Protein AF-A0A1V2Q0C1-F1 (afdb_monomer)

Secondary structure (DSSP, 8-state):
-PPEEEEETTEEEEEETTEEEEEESSP-SS-SEEEEGGGEEEEEEEE-SSS-EEEEEEEE-SSTTS-SEESSGGG---EEEE----EE-GGGHHHHHHHHHHHHHHTT--B-

Radius of gyration: 13.17 Å; Cα contacts (8 Å, |Δi|>4): 226; chains: 1; bounding box: 39×30×29 Å

Structure (mmCIF, N/CA/C/O backbone):
data_AF-A0A1V2Q0C1-F1
#
_entry.id   AF-A0A1V2Q0C1-F1
#
loop_
_atom_site.group_PDB
_atom_site.id
_atom_site.type_symbol
_atom_site.label_atom_id
_atom_site.label_alt_id
_atom_site.label_comp_id
_atom_site.label_asym_id
_atom_site.label_entity_id
_atom_site.label_seq_id
_atom_site.pdbx_PDB_ins_code
_atom_site.Cartn_x
_atom_site.Cartn_y
_atom_site.Cartn_z
_atom_site.occupancy
_atom_site.B_iso_or_equiv
_atom_site.auth_seq_id
_atom_site.auth_comp_id
_atom_site.auth_asym_id
_atom_site.auth_atom_id
_atom_site.pdbx_PDB_model_num
ATOM 1 N N . MET A 1 1 ? -17.967 -5.051 -10.570 1.00 76.62 1 MET A N 1
ATOM 2 C CA . MET A 1 1 ? -16.888 -4.052 -10.480 1.00 76.62 1 MET A CA 1
ATOM 3 C C . MET A 1 1 ? -15.646 -4.699 -11.059 1.00 76.62 1 MET A C 1
ATOM 5 O O . MET A 1 1 ? -15.415 -5.862 -10.739 1.00 76.62 1 MET A O 1
ATOM 9 N N . GLU A 1 2 ? -14.947 -4.018 -11.960 1.00 90.62 2 GLU A N 1
ATOM 10 C CA . GLU A 1 2 ? -13.701 -4.527 -12.546 1.00 90.62 2 GLU A CA 1
ATOM 11 C C . GLU A 1 2 ? -12.548 -4.434 -11.534 1.00 90.62 2 GLU A C 1
ATOM 13 O O . GLU A 1 2 ? -12.597 -3.559 -10.652 1.00 90.62 2 GLU A O 1
ATOM 18 N N . PRO A 1 3 ? -11.532 -5.313 -11.634 1.00 94.56 3 PRO A N 1
ATOM 19 C CA . PRO A 1 3 ? -10.314 -5.192 -10.844 1.00 94.56 3 PRO A CA 1
ATOM 20 C C . PRO A 1 3 ? -9.684 -3.806 -11.013 1.00 94.56 3 PRO A C 1
ATOM 22 O O . PRO A 1 3 ? -9.698 -3.236 -12.103 1.00 94.56 3 PRO A O 1
ATOM 25 N N . LEU A 1 4 ? -9.151 -3.250 -9.928 1.00 97.44 4 LEU A N 1
ATOM 26 C CA . LEU A 1 4 ? -8.294 -2.070 -9.995 1.00 97.44 4 LEU A CA 1
ATOM 27 C C . LEU A 1 4 ? -6.845 -2.540 -10.027 1.00 97.44 4 LEU A C 1
ATOM 29 O O . LEU A 1 4 ? -6.439 -3.302 -9.153 1.00 97.44 4 LEU A O 1
ATOM 33 N N . GLU A 1 5 ? -6.080 -2.070 -11.003 1.00 97.44 5 GLU A N 1
ATOM 34 C CA . GLU A 1 5 ? -4.700 -2.491 -11.215 1.00 97.44 5 GLU A CA 1
ATOM 35 C C . GLU A 1 5 ? -3.766 -1.285 -11.333 1.00 97.44 5 GLU A C 1
ATOM 37 O O . GLU A 1 5 ? -4.134 -0.244 -11.880 1.00 97.44 5 GLU A O 1
ATOM 42 N N . LEU A 1 6 ? -2.557 -1.424 -10.790 1.00 97.31 6 LEU A N 1
ATOM 43 C CA . LEU A 1 6 ? -1.473 -0.458 -10.940 1.00 97.31 6 LEU A CA 1
ATOM 44 C C . LEU A 1 6 ? -0.149 -1.200 -11.095 1.00 97.31 6 LEU A C 1
ATOM 46 O O . LEU A 1 6 ? 0.330 -1.836 -10.155 1.00 97.31 6 LEU A O 1
ATOM 50 N N . GLU A 1 7 ? 0.473 -1.063 -12.260 1.00 96.62 7 GLU A N 1
ATOM 51 C CA . GLU A 1 7 ? 1.880 -1.409 -12.433 1.00 96.62 7 GLU A CA 1
ATOM 52 C C . GLU A 1 7 ? 2.754 -0.278 -11.888 1.00 96.62 7 GLU A C 1
ATOM 54 O O . GLU A 1 7 ? 2.629 0.880 -12.289 1.00 96.62 7 GLU A O 1
ATOM 59 N N . PHE A 1 8 ? 3.650 -0.607 -10.960 1.00 94.62 8 PHE A N 1
ATOM 60 C CA . PHE A 1 8 ? 4.567 0.355 -10.364 1.00 94.62 8 PHE A CA 1
ATOM 61 C C . PHE A 1 8 ? 5.956 -0.263 -10.179 1.00 94.62 8 PHE A C 1
ATOM 63 O O . PHE A 1 8 ? 6.174 -1.181 -9.385 1.00 94.62 8 PHE A O 1
ATOM 70 N N . GLY A 1 9 ? 6.934 0.244 -10.930 1.00 92.00 9 GLY A N 1
ATOM 71 C CA . GLY A 1 9 ? 8.291 -0.294 -10.932 1.00 92.00 9 GLY A CA 1
ATOM 72 C C . GLY A 1 9 ? 8.342 -1.728 -11.467 1.00 92.00 9 GLY A C 1
ATOM 73 O O . GLY A 1 9 ? 8.278 -1.941 -12.671 1.00 92.00 9 GLY A O 1
ATOM 74 N N . LYS A 1 10 ? 8.517 -2.707 -10.572 1.00 91.94 10 LYS A N 1
ATOM 75 C CA . LYS A 1 10 ? 8.591 -4.142 -10.913 1.00 91.94 10 LYS A CA 1
ATOM 76 C C . LYS A 1 10 ? 7.464 -4.960 -10.287 1.00 91.94 10 LYS A C 1
ATOM 78 O O . LYS A 1 10 ? 7.619 -6.168 -10.135 1.00 91.94 10 LYS A O 1
ATOM 83 N N . VAL A 1 11 ? 6.370 -4.319 -9.886 1.00 95.12 11 VAL A N 1
ATOM 84 C CA . VAL A 1 11 ? 5.208 -5.020 -9.339 1.00 95.12 11 VAL A CA 1
ATOM 85 C C . VAL A 1 11 ? 3.912 -4.552 -9.975 1.00 95.12 11 VAL A C 1
ATOM 87 O O . VAL A 1 11 ? 3.801 -3.405 -10.398 1.00 95.12 11 VAL A O 1
ATOM 90 N N . LEU A 1 12 ? 2.936 -5.449 -9.988 1.00 96.81 12 LEU A N 1
ATOM 91 C CA . LEU A 1 12 ? 1.532 -5.173 -10.236 1.00 96.81 12 LEU A CA 1
ATOM 92 C C . LEU A 1 12 ? 0.791 -5.235 -8.899 1.00 96.81 12 LEU A C 1
ATOM 94 O O . LEU A 1 12 ? 0.788 -6.271 -8.228 1.00 96.81 12 LEU A O 1
ATOM 98 N N . PHE A 1 13 ? 0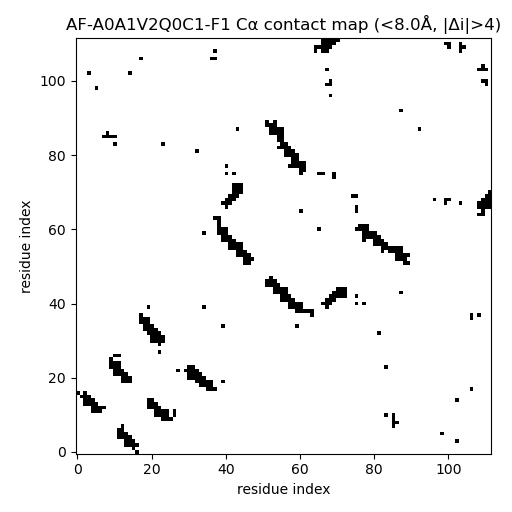.154 -4.134 -8.521 1.00 96.88 13 PHE A N 1
ATOM 99 C CA . PHE A 1 13 ? -0.857 -4.115 -7.475 1.00 96.88 13 PHE A CA 1
ATOM 100 C C . PHE A 1 13 ? -2.213 -4.400 -8.094 1.00 96.88 13 PHE A C 1
ATOM 102 O O . PHE A 1 13 ? -2.552 -3.817 -9.121 1.00 96.88 13 PHE A O 1
ATOM 109 N N . ARG A 1 14 ? -2.996 -5.261 -7.446 1.00 97.31 14 ARG A N 1
ATOM 110 C CA . ARG A 1 14 ? -4.364 -5.562 -7.854 1.00 97.31 14 ARG A CA 1
ATOM 111 C C . ARG A 1 14 ? -5.301 -5.531 -6.662 1.00 97.31 14 ARG A C 1
ATOM 113 O O . ARG A 1 14 ? -5.020 -6.122 -5.625 1.00 97.31 14 ARG A O 1
ATOM 120 N N . TYR A 1 15 ? -6.445 -4.889 -6.831 1.00 97.69 15 TYR A N 1
ATOM 121 C CA . TYR A 1 15 ? -7.592 -5.026 -5.951 1.00 97.69 15 TYR A CA 1
ATOM 122 C C . TYR A 1 15 ? -8.755 -5.646 -6.723 1.00 97.69 15 TYR A C 1
ATOM 124 O O . TYR A 1 15 ? -9.189 -5.103 -7.738 1.00 97.69 15 TYR A O 1
ATOM 132 N N . ASP A 1 16 ? -9.296 -6.749 -6.212 1.00 96.75 16 ASP A N 1
ATOM 133 C CA . ASP A 1 16 ? -10.497 -7.383 -6.753 1.00 96.75 16 ASP A CA 1
ATOM 134 C C . ASP A 1 16 ? -11.385 -7.908 -5.616 1.00 96.75 16 ASP A C 1
ATOM 136 O O . ASP A 1 16 ? -10.939 -8.666 -4.754 1.00 96.75 16 ASP A O 1
ATOM 140 N N . ARG A 1 17 ? -12.654 -7.474 -5.597 1.00 94.25 17 ARG A N 1
ATOM 141 C CA . ARG A 1 17 ? -13.718 -7.935 -4.675 1.00 94.25 17 ARG A CA 1
ATOM 142 C C . ARG A 1 17 ? -13.270 -8.102 -3.213 1.00 94.25 17 ARG A C 1
ATOM 144 O O . ARG A 1 17 ? -13.540 -9.119 -2.576 1.00 94.25 17 ARG A O 1
ATOM 151 N N . GLY A 1 18 ? -12.596 -7.093 -2.662 1.00 95.50 18 GLY A N 1
ATOM 152 C CA . GLY A 1 18 ? -12.182 -7.092 -1.255 1.00 95.50 18 GLY A CA 1
ATOM 153 C C . GLY A 1 18 ? -10.870 -7.825 -0.965 1.00 95.50 18 GLY A C 1
ATOM 154 O O . GLY A 1 18 ? -10.487 -7.929 0.200 1.00 95.50 18 GLY A O 1
ATOM 155 N N . ILE A 1 19 ? -10.163 -8.306 -1.985 1.00 97.44 19 ILE A N 1
ATOM 156 C CA . ILE A 1 19 ? -8.829 -8.893 -1.866 1.00 97.44 19 ILE A CA 1
ATOM 157 C C . ILE A 1 19 ? -7.820 -7.962 -2.53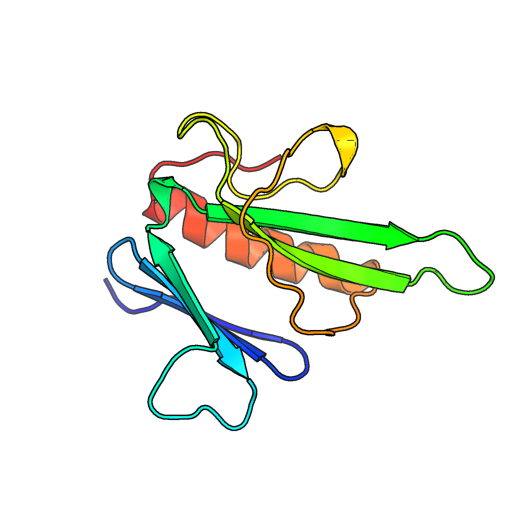3 1.00 97.44 19 ILE A C 1
ATOM 159 O O . ILE A 1 19 ? -8.052 -7.469 -3.634 1.00 97.44 19 ILE A O 1
ATOM 163 N N . PHE A 1 20 ? -6.704 -7.728 -1.850 1.00 97.62 20 PHE A N 1
ATOM 164 C CA . PHE A 1 20 ? -5.552 -7.027 -2.391 1.00 97.62 20 PHE A CA 1
ATOM 165 C C . PHE A 1 20 ? -4.420 -8.015 -2.657 1.00 97.62 20 PHE A C 1
ATOM 167 O O . PHE A 1 20 ? -4.104 -8.854 -1.806 1.00 97.62 20 PHE A O 1
ATOM 174 N N . GLU A 1 21 ? -3.817 -7.904 -3.832 1.00 97.38 21 GLU A N 1
ATOM 175 C CA . GLU A 1 21 ? -2.756 -8.776 -4.310 1.00 97.38 21 GLU A CA 1
ATOM 176 C C . GLU A 1 21 ? -1.577 -7.974 -4.858 1.00 97.38 21 GLU A C 1
ATOM 178 O O . GLU A 1 21 ? -1.735 -6.881 -5.407 1.00 97.38 21 GLU A O 1
ATOM 183 N N . VAL A 1 22 ? -0.384 -8.544 -4.706 1.00 96.62 22 VAL A N 1
ATOM 184 C CA . VAL A 1 22 ? 0.861 -8.016 -5.268 1.00 96.62 22 VAL A CA 1
ATOM 185 C C . VAL A 1 22 ? 1.517 -9.109 -6.092 1.00 96.62 22 VAL A C 1
ATOM 187 O O . VAL A 1 22 ? 1.652 -10.233 -5.610 1.00 96.62 22 VAL A O 1
ATOM 190 N N . PHE A 1 23 ? 1.956 -8.774 -7.300 1.00 96.12 23 PHE A N 1
ATOM 191 C CA . PHE A 1 23 ? 2.696 -9.675 -8.179 1.00 96.12 23 PHE A CA 1
ATOM 192 C C . PHE A 1 23 ? 4.008 -9.022 -8.597 1.00 96.12 23 PHE A C 1
ATOM 194 O O . PHE A 1 23 ? 3.996 -7.904 -9.105 1.00 96.12 23 PHE A O 1
ATOM 201 N N . SER A 1 24 ? 5.130 -9.715 -8.448 1.00 93.56 24 SER A N 1
ATOM 202 C CA . SER A 1 24 ? 6.382 -9.363 -9.119 1.00 93.56 24 SER A CA 1
ATOM 203 C C . SER A 1 24 ? 6.204 -9.461 -10.630 1.00 93.56 24 SER A C 1
ATOM 205 O O . SER A 1 24 ? 5.553 -10.382 -11.112 1.00 93.56 24 SER A O 1
ATOM 207 N N . LEU A 1 25 ? 6.780 -8.527 -11.385 1.00 91.12 25 LEU A N 1
ATOM 208 C CA . LEU A 1 25 ? 6.733 -8.527 -12.845 1.00 91.12 25 LEU A CA 1
ATOM 209 C C . LEU A 1 25 ? 7.958 -9.252 -13.444 1.00 91.12 25 LEU A C 1
ATOM 211 O O . LEU A 1 25 ? 9.087 -8.991 -13.010 1.00 91.12 25 LEU A O 1
ATOM 215 N N . PRO A 1 26 ? 7.772 -10.099 -14.478 1.00 88.88 26 PRO A N 1
ATOM 216 C CA . PRO A 1 26 ? 6.482 -10.495 -15.056 1.00 88.88 26 PRO A CA 1
ATOM 217 C C . PRO A 1 26 ? 5.664 -11.372 -14.085 1.00 88.88 26 PRO A C 1
ATOM 219 O O . PRO A 1 26 ? 6.255 -12.174 -13.359 1.00 88.88 26 PRO A O 1
ATOM 222 N N . PRO A 1 27 ? 4.324 -11.232 -14.066 1.00 80.62 27 PRO A N 1
ATOM 223 C CA . PRO A 1 27 ? 3.482 -11.870 -13.063 1.00 80.62 27 PRO A CA 1
ATOM 224 C C . PRO A 1 27 ? 3.471 -13.388 -13.237 1.00 80.62 27 PRO A C 1
ATOM 226 O O . PRO A 1 27 ? 3.327 -13.907 -14.345 1.00 80.62 27 PRO A O 1
ATOM 229 N N . THR A 1 28 ? 3.604 -14.105 -12.121 1.00 84.94 28 THR A N 1
ATOM 230 C CA . THR A 1 28 ? 3.363 -15.553 -12.079 1.00 84.94 28 THR A CA 1
ATOM 231 C C . THR A 1 28 ? 1.880 -15.841 -11.826 1.00 84.94 28 THR A C 1
ATOM 233 O O . THR A 1 28 ? 1.091 -14.934 -11.561 1.00 84.94 28 THR A O 1
ATOM 236 N N . SER A 1 29 ? 1.477 -17.113 -11.873 1.00 84.19 29 SER A N 1
ATOM 237 C CA . SER A 1 29 ? 0.101 -17.516 -11.554 1.00 84.19 29 SER A CA 1
ATOM 238 C C . SER A 1 29 ? -0.289 -17.279 -10.089 1.00 84.19 29 SER A C 1
ATOM 240 O O . SER A 1 29 ? -1.475 -17.327 -9.768 1.00 84.19 29 SER A O 1
ATOM 242 N N . LEU A 1 30 ? 0.684 -17.069 -9.195 1.00 90.94 30 LEU A N 1
ATOM 243 C CA . LEU A 1 30 ? 0.457 -16.830 -7.773 1.00 90.94 30 LEU A CA 1
ATOM 244 C C . LEU A 1 30 ? 0.942 -15.426 -7.381 1.00 90.94 30 LEU A C 1
ATOM 246 O O . LEU A 1 30 ? 2.011 -15.004 -7.827 1.00 90.94 30 LEU A O 1
ATOM 250 N N . PRO A 1 31 ? 0.182 -14.700 -6.546 1.00 93.88 31 PRO A N 1
ATOM 251 C CA . PRO A 1 31 ? 0.640 -13.433 -6.001 1.00 93.88 31 PRO A CA 1
ATOM 252 C C . PRO A 1 31 ? 1.707 -13.651 -4.920 1.00 93.88 31 PRO A C 1
ATOM 254 O O . PRO A 1 31 ? 1.632 -14.608 -4.148 1.00 93.88 31 PRO A O 1
ATOM 257 N N . ASP A 1 32 ? 2.646 -12.712 -4.811 1.00 93.81 32 ASP A N 1
ATOM 258 C CA . ASP A 1 32 ? 3.629 -12.657 -3.720 1.00 93.81 32 ASP A CA 1
ATOM 259 C C . ASP A 1 32 ? 2.962 -12.316 -2.382 1.00 93.81 32 ASP A C 1
ATOM 261 O O . ASP A 1 32 ? 3.389 -12.758 -1.316 1.00 93.81 32 ASP A O 1
ATOM 265 N N . VAL A 1 33 ? 1.892 -11.518 -2.441 1.00 94.75 33 VAL A N 1
ATOM 266 C CA . VAL A 1 33 ? 1.068 -11.139 -1.291 1.00 94.75 33 VAL A CA 1
ATOM 267 C C . VAL A 1 33 ? -0.389 -11.259 -1.670 1.00 94.75 33 VAL A C 1
ATOM 269 O O . VAL A 1 33 ? -0.798 -10.749 -2.707 1.00 94.75 33 VAL A O 1
ATOM 272 N N . ARG A 1 34 ? -1.189 -11.852 -0.786 1.00 95.69 34 ARG A N 1
ATOM 273 C CA . ARG A 1 34 ? -2.647 -11.862 -0.888 1.00 95.69 34 ARG A CA 1
ATOM 274 C C . ARG A 1 34 ? -3.255 -11.587 0.475 1.00 95.69 34 ARG A C 1
ATOM 276 O O . ARG A 1 34 ? -3.068 -12.369 1.404 1.00 95.69 34 ARG A O 1
ATOM 283 N N . VAL A 1 35 ? -3.990 -10.488 0.595 1.00 95.19 35 VAL A N 1
ATOM 284 C CA . VAL A 1 35 ? -4.542 -10.034 1.875 1.00 95.19 35 VAL A CA 1
ATOM 285 C C . VAL A 1 35 ? -5.977 -9.532 1.706 1.00 95.19 35 VAL A C 1
ATOM 287 O O . VAL A 1 35 ? -6.265 -8.796 0.761 1.00 95.19 35 VAL A O 1
ATOM 290 N N . PRO A 1 36 ? -6.913 -9.899 2.601 1.00 96.31 36 PRO A N 1
ATOM 291 C CA . PRO A 1 36 ? -8.218 -9.254 2.645 1.00 96.31 36 PRO A CA 1
ATOM 292 C C . PRO A 1 36 ? -8.057 -7.755 2.898 1.00 96.31 36 PRO A C 1
ATOM 294 O O . PRO A 1 36 ? -7.431 -7.356 3.880 1.00 96.31 36 PRO A O 1
ATOM 297 N N . VAL A 1 37 ? -8.661 -6.921 2.052 1.00 95.88 37 VAL A N 1
ATOM 298 C CA . VAL A 1 37 ? -8.488 -5.461 2.077 1.00 95.88 37 VAL A CA 1
ATOM 299 C C . VAL A 1 37 ? -8.864 -4.852 3.426 1.00 95.88 37 VAL A C 1
ATOM 301 O O . VAL A 1 37 ? -8.291 -3.843 3.812 1.00 95.88 37 VAL A O 1
ATOM 304 N N . ARG A 1 38 ? -9.766 -5.485 4.190 1.00 94.94 38 ARG A N 1
ATOM 305 C CA . ARG A 1 38 ? -10.142 -5.052 5.546 1.00 94.94 38 ARG A CA 1
ATOM 306 C C . ARG A 1 38 ? -8.971 -5.029 6.534 1.00 94.94 38 ARG A C 1
ATOM 308 O O . ARG A 1 38 ? -9.039 -4.330 7.533 1.00 94.94 38 ARG A O 1
ATOM 315 N N . TRP A 1 39 ? -7.929 -5.813 6.263 1.00 95.56 39 TRP A N 1
ATOM 316 C CA . TRP A 1 39 ? -6.718 -5.901 7.075 1.00 95.56 39 TRP A CA 1
ATOM 317 C C . TRP A 1 39 ? -5.515 -5.244 6.410 1.00 95.56 39 TRP A C 1
ATOM 319 O O . TRP A 1 39 ? -4.462 -5.178 7.027 1.00 95.56 39 TRP A O 1
ATOM 329 N N . LEU A 1 40 ? -5.636 -4.781 5.166 1.00 96.12 40 LEU A N 1
ATOM 330 C CA . LEU A 1 40 ? -4.513 -4.221 4.423 1.00 96.12 40 LEU A CA 1
ATOM 331 C C . LEU A 1 40 ? -3.988 -2.949 5.099 1.00 96.12 40 LEU A C 1
ATOM 333 O O . LEU A 1 40 ? -4.746 -2.027 5.382 1.00 96.12 40 LEU A O 1
ATOM 337 N N . GLY A 1 41 ? -2.682 -2.869 5.290 1.00 94.88 41 GLY A N 1
ATOM 338 C CA . GLY A 1 41 ? -1.996 -1.627 5.601 1.00 94.88 41 GLY A CA 1
ATOM 339 C C . GLY A 1 41 ? -0.873 -1.393 4.605 1.00 94.88 41 GLY A C 1
ATOM 340 O O . GLY A 1 41 ? -0.107 -2.308 4.289 1.00 94.88 41 GLY A O 1
ATOM 341 N N . VAL A 1 42 ? -0.782 -0.167 4.107 1.00 93.50 42 VAL A N 1
ATOM 342 C CA . VAL A 1 42 ? 0.232 0.270 3.157 1.00 93.50 42 VAL A CA 1
ATOM 343 C C . VAL A 1 42 ? 0.891 1.532 3.672 1.00 93.50 42 VAL A C 1
ATOM 345 O O . VAL A 1 42 ? 0.241 2.481 4.106 1.00 93.50 42 VAL A O 1
ATOM 348 N N . ARG A 1 43 ? 2.215 1.544 3.607 1.00 91.06 43 ARG A N 1
ATOM 349 C CA . ARG A 1 43 ? 3.022 2.632 4.124 1.00 91.06 43 ARG A CA 1
ATOM 350 C C . ARG A 1 43 ? 4.149 2.978 3.169 1.00 91.06 43 ARG A C 1
ATOM 352 O O . ARG A 1 43 ? 4.799 2.084 2.627 1.00 91.06 43 ARG A O 1
ATOM 359 N N . LEU A 1 44 ? 4.412 4.271 3.010 1.00 88.69 44 LEU A N 1
ATOM 360 C CA . LEU A 1 44 ? 5.613 4.757 2.339 1.00 88.69 44 LEU A CA 1
ATOM 361 C C . LEU A 1 44 ? 6.667 5.139 3.378 1.00 88.69 44 LEU A C 1
ATOM 363 O O . LEU A 1 44 ? 6.502 6.091 4.135 1.00 88.69 44 LEU A O 1
ATOM 367 N N . ASP A 1 45 ? 7.764 4.393 3.396 1.00 85.25 45 ASP A N 1
ATOM 368 C CA . ASP A 1 45 ? 8.897 4.648 4.278 1.00 85.25 45 ASP A CA 1
ATOM 369 C C . ASP A 1 45 ? 9.926 5.499 3.518 1.00 85.25 45 ASP A C 1
ATOM 371 O O . ASP A 1 45 ? 10.654 4.967 2.682 1.00 85.25 45 ASP A O 1
ATOM 375 N N . PHE A 1 46 ? 9.985 6.812 3.779 1.00 84.25 46 PHE A N 1
ATOM 376 C CA . PHE A 1 46 ? 10.989 7.719 3.198 1.00 84.25 46 PHE A CA 1
ATOM 377 C C . PHE A 1 46 ? 12.197 7.898 4.124 1.00 84.25 46 PHE A C 1
ATOM 379 O O . PHE A 1 46 ? 12.062 8.333 5.267 1.00 84.25 46 PHE A O 1
ATOM 386 N N . PHE A 1 47 ? 13.400 7.643 3.607 1.00 77.12 47 PHE A N 1
ATOM 387 C CA . PHE A 1 47 ? 14.657 7.804 4.338 1.00 77.12 47 PHE A CA 1
ATOM 388 C C . PHE A 1 47 ? 15.397 9.070 3.878 1.00 77.12 47 PHE A C 1
ATOM 390 O O . PHE A 1 47 ? 15.564 9.307 2.677 1.00 77.12 47 PHE A O 1
ATOM 39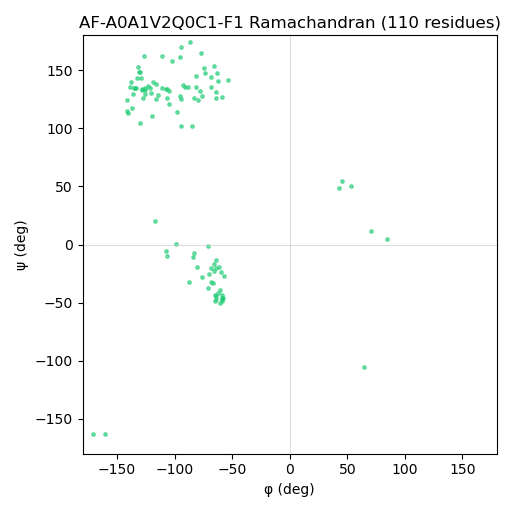7 N N . LYS A 1 48 ? 15.864 9.890 4.832 1.00 67.06 48 LYS A N 1
ATOM 398 C CA . LYS A 1 48 ? 16.654 11.102 4.545 1.00 67.06 48 LYS A CA 1
ATOM 399 C C . LYS A 1 48 ? 18.138 10.754 4.351 1.00 67.06 48 LYS A C 1
ATOM 401 O O . LYS A 1 48 ? 18.757 10.152 5.221 1.00 67.06 48 LYS A O 1
ATOM 406 N N . GLY A 1 49 ? 18.704 11.177 3.219 1.00 67.44 49 GLY A N 1
ATOM 407 C CA . GLY A 1 49 ? 20.122 11.065 2.847 1.00 67.44 49 GLY A CA 1
ATOM 408 C C . GLY A 1 49 ? 20.472 12.069 1.734 1.00 67.44 49 GLY A C 1
ATOM 409 O O . GLY A 1 49 ? 19.693 12.983 1.483 1.00 67.44 49 GLY A O 1
ATOM 410 N N . LYS A 1 50 ? 21.605 11.905 1.024 1.00 58.84 50 LYS A N 1
ATOM 411 C CA . LYS A 1 50 ? 21.978 12.776 -0.127 1.00 58.84 50 LYS A CA 1
ATOM 412 C C . LYS A 1 50 ? 20.970 12.731 -1.292 1.00 58.84 50 LYS A C 1
ATOM 414 O O . LYS A 1 50 ? 20.934 13.637 -2.114 1.00 58.84 50 LYS A O 1
ATOM 419 N N . THR A 1 51 ? 20.152 11.684 -1.343 1.00 67.12 51 THR A N 1
ATOM 420 C CA . THR A 1 51 ? 18.985 11.540 -2.218 1.00 67.12 51 THR A CA 1
ATOM 421 C C . THR A 1 51 ? 17.874 10.961 -1.353 1.00 67.12 51 THR A C 1
ATOM 423 O O . THR A 1 51 ? 18.122 9.974 -0.654 1.00 67.12 51 THR A O 1
ATOM 426 N N . VAL A 1 52 ? 16.682 11.564 -1.365 1.00 65.81 52 VAL A N 1
ATOM 427 C CA . VAL A 1 52 ? 15.513 10.975 -0.696 1.00 65.81 52 VAL A CA 1
ATOM 428 C C . VAL A 1 52 ? 15.198 9.664 -1.407 1.00 65.81 52 VAL A C 1
ATOM 430 O O . VAL A 1 52 ? 15.093 9.635 -2.626 1.00 65.81 52 VAL A O 1
ATOM 433 N N . LYS A 1 53 ? 15.118 8.565 -0.657 1.00 72.81 53 LYS A N 1
ATOM 434 C CA . LYS A 1 53 ? 14.712 7.261 -1.190 1.00 72.81 53 LYS A CA 1
ATOM 435 C C . LYS A 1 53 ? 13.591 6.726 -0.322 1.00 72.81 53 LYS A C 1
ATOM 437 O O . LYS A 1 53 ? 13.744 6.655 0.896 1.00 72.81 53 LYS A O 1
ATOM 442 N N . GLY A 1 54 ? 12.484 6.376 -0.954 1.00 84.50 54 GLY A N 1
ATOM 443 C CA . GLY A 1 54 ? 11.353 5.713 -0.335 1.00 84.50 54 GLY A CA 1
ATOM 444 C C . GLY A 1 54 ? 11.312 4.223 -0.653 1.00 84.50 54 GLY A C 1
ATOM 445 O O . GLY A 1 54 ? 11.870 3.765 -1.656 1.00 84.50 54 GLY A O 1
ATOM 446 N N . SER A 1 55 ? 10.618 3.470 0.190 1.00 88.69 55 SER A N 1
ATOM 447 C CA . SER A 1 55 ? 10.161 2.113 -0.110 1.00 88.69 55 SER A CA 1
ATOM 448 C C . SER A 1 55 ? 8.700 1.968 0.275 1.00 88.69 55 SER A C 1
ATOM 450 O O . SER A 1 55 ? 8.281 2.498 1.305 1.00 88.69 55 SER A O 1
ATOM 452 N N . ILE A 1 56 ? 7.946 1.209 -0.511 1.00 90.62 56 ILE A N 1
ATOM 453 C CA . ILE A 1 56 ? 6.603 0.793 -0.118 1.00 90.62 56 ILE A CA 1
ATOM 454 C C . ILE A 1 56 ? 6.689 -0.414 0.821 1.00 90.62 56 ILE A C 1
ATOM 456 O O . ILE A 1 56 ? 7.441 -1.360 0.580 1.00 90.62 56 ILE A O 1
ATOM 460 N N . ARG A 1 57 ? 5.913 -0.384 1.900 1.00 91.62 57 ARG A N 1
ATOM 461 C CA . ARG A 1 57 ? 5.712 -1.512 2.805 1.00 91.62 57 ARG A CA 1
ATOM 462 C C . ARG A 1 57 ? 4.239 -1.868 2.835 1.00 91.62 57 ARG A C 1
ATOM 464 O O . ARG A 1 57 ? 3.391 -0.999 3.008 1.00 91.62 57 ARG A O 1
ATOM 471 N N . ILE A 1 58 ? 3.961 -3.149 2.662 1.00 93.25 58 ILE A N 1
ATOM 472 C CA . ILE A 1 58 ? 2.617 -3.717 2.624 1.00 93.25 58 ILE A CA 1
ATOM 473 C C . ILE A 1 58 ? 2.531 -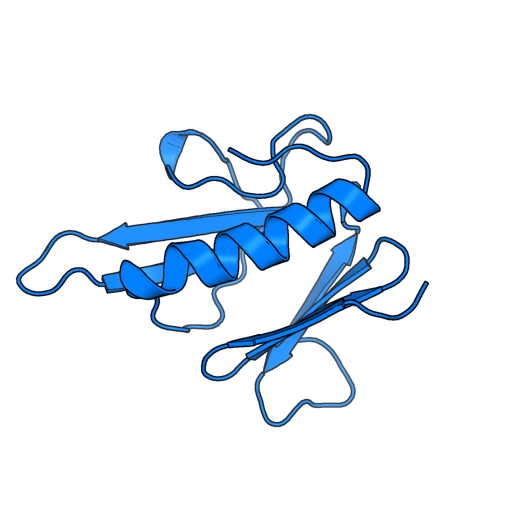4.700 3.782 1.00 93.25 58 ILE A C 1
ATOM 475 O O . ILE A 1 58 ? 3.496 -5.403 4.057 1.00 93.25 58 ILE A O 1
ATO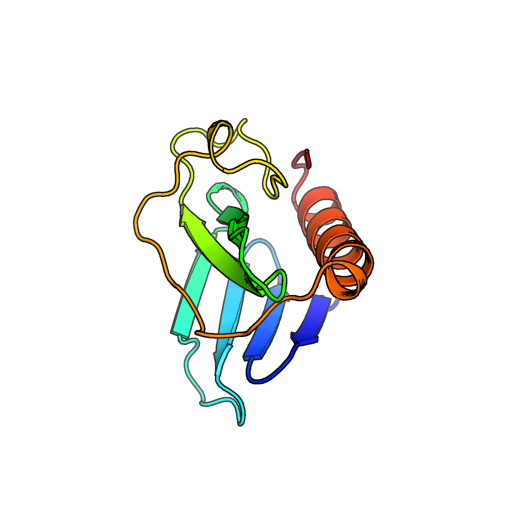M 479 N N . GLY A 1 59 ? 1.420 -4.750 4.493 1.00 93.25 59 GLY A N 1
ATOM 480 C CA . GLY A 1 59 ? 1.243 -5.699 5.585 1.00 93.25 59 GLY A CA 1
ATOM 481 C C . GLY A 1 59 ? -0.184 -5.710 6.086 1.00 93.25 59 GLY A C 1
ATOM 482 O O . GLY A 1 59 ? -1.096 -5.220 5.416 1.00 93.25 59 GLY A O 1
ATOM 483 N N . THR A 1 60 ? -0.364 -6.261 7.279 1.00 94.25 60 THR A N 1
ATOM 484 C CA . THR A 1 60 ? -1.643 -6.263 7.981 1.00 94.25 60 THR A CA 1
ATOM 485 C C . THR A 1 60 ? -1.652 -5.284 9.146 1.00 94.25 60 THR A C 1
ATOM 487 O O . THR A 1 60 ? -0.719 -5.259 9.949 1.00 94.25 60 THR A O 1
ATOM 490 N N . ILE A 1 61 ? -2.719 -4.502 9.256 1.00 92.19 61 ILE A N 1
ATOM 491 C CA . ILE A 1 61 ? -3.013 -3.633 10.407 1.00 92.19 61 ILE A CA 1
ATOM 492 C C . ILE A 1 61 ? -3.558 -4.445 11.590 1.00 92.19 61 ILE A C 1
ATOM 494 O O . ILE A 1 61 ? -3.998 -5.586 11.413 1.00 92.19 61 ILE A O 1
ATOM 498 N N . LYS A 1 62 ? -3.575 -3.855 12.790 1.00 89.00 62 LYS A N 1
ATOM 499 C CA . LYS A 1 62 ? -4.086 -4.515 14.004 1.00 89.00 62 LYS A CA 1
ATOM 500 C C . LYS A 1 62 ? -5.593 -4.330 14.188 1.00 89.00 62 LYS A C 1
ATOM 502 O O . LYS A 1 62 ? -6.251 -5.231 14.704 1.00 89.00 62 LYS A O 1
ATOM 507 N N . SER A 1 63 ? -6.140 -3.195 13.755 1.00 88.38 63 SER A N 1
ATOM 508 C CA . SER A 1 63 ? -7.570 -2.884 13.799 1.00 88.38 63 SER A CA 1
ATOM 509 C C . SER A 1 63 ? -8.115 -2.546 12.408 1.00 88.38 63 SER A C 1
ATOM 511 O O . SER A 1 63 ? -7.506 -1.745 11.702 1.00 88.38 63 SER A O 1
ATOM 513 N N . PRO A 1 64 ? -9.299 -3.058 12.012 1.00 84.69 64 PRO A N 1
ATOM 514 C CA . PRO A 1 64 ? -9.906 -2.740 10.715 1.00 84.69 64 PRO A CA 1
ATOM 515 C C . PRO A 1 64 ? -10.288 -1.256 10.559 1.00 84.69 64 PRO A C 1
ATOM 517 O O . PRO A 1 64 ? -10.558 -0.811 9.446 1.00 84.69 64 PRO A O 1
ATOM 520 N N . THR A 1 65 ? -10.303 -0.493 11.659 1.00 86.75 65 THR A N 1
ATOM 521 C CA . THR A 1 65 ? -10.562 0.955 11.674 1.00 86.75 65 THR A CA 1
ATOM 522 C C . THR A 1 65 ? -9.324 1.803 11.381 1.00 86.75 65 THR A C 1
ATOM 524 O O . THR A 1 65 ? -9.452 3.016 11.234 1.00 86.75 65 THR A O 1
ATOM 527 N N . GLU A 1 66 ? -8.126 1.212 11.355 1.00 89.06 66 GLU A N 1
ATOM 528 C CA . GLU A 1 66 ? -6.907 1.927 10.962 1.00 89.06 66 GLU A CA 1
ATOM 529 C C . GLU A 1 66 ? -6.979 2.335 9.481 1.00 89.06 66 GLU A C 1
ATOM 531 O O . GLU A 1 66 ? -7.661 1.665 8.694 1.00 89.06 66 GLU A O 1
ATOM 536 N N . PRO A 1 67 ? -6.285 3.410 9.064 1.00 89.25 67 PRO A N 1
ATOM 537 C CA . PRO A 1 67 ? -6.239 3.792 7.661 1.00 89.25 67 PRO A CA 1
ATOM 538 C C . PRO A 1 67 ? -5.557 2.707 6.818 1.00 89.25 67 PRO A C 1
ATOM 540 O O . PRO A 1 67 ? -4.651 2.002 7.261 1.00 89.25 67 PRO A O 1
ATOM 543 N N . LEU A 1 68 ? -6.002 2.558 5.572 1.00 91.06 68 LEU A N 1
ATOM 544 C CA . LEU A 1 68 ? -5.416 1.620 4.615 1.00 91.06 68 LEU A CA 1
ATOM 545 C C . LEU A 1 68 ? -4.033 2.084 4.162 1.00 91.06 68 LEU A C 1
ATOM 547 O O . LEU A 1 68 ? -3.143 1.262 3.965 1.00 91.06 68 LEU A O 1
ATOM 551 N N . PHE A 1 69 ? -3.863 3.393 3.997 1.00 87.88 69 PHE A N 1
ATOM 552 C CA . PHE A 1 69 ? -2.636 4.021 3.529 1.00 87.88 69 PHE A CA 1
ATOM 553 C C . PHE A 1 69 ? -2.226 5.133 4.487 1.00 87.88 69 PHE A C 1
ATOM 555 O O . PHE A 1 69 ? -3.071 5.950 4.842 1.00 87.88 69 PHE A O 1
ATOM 562 N N . ALA A 1 70 ? -0.949 5.172 4.870 1.00 78.50 70 ALA A N 1
ATOM 563 C CA . ALA A 1 70 ? -0.394 6.237 5.699 1.00 78.50 70 ALA A CA 1
ATOM 564 C C . ALA A 1 70 ? 0.952 6.736 5.155 1.00 78.50 70 ALA A C 1
ATOM 566 O O . ALA A 1 70 ? 1.853 5.951 4.834 1.00 78.50 70 ALA A O 1
ATOM 567 N N . ARG A 1 71 ? 1.115 8.063 5.110 1.00 69.25 71 ARG A N 1
ATOM 568 C CA . ARG A 1 71 ? 2.379 8.717 4.715 1.00 69.25 71 ARG A CA 1
ATOM 569 C C . ARG A 1 71 ? 3.461 8.691 5.800 1.00 69.25 71 ARG A C 1
ATOM 571 O O . ARG A 1 71 ? 4.644 8.769 5.475 1.00 69.25 71 ARG A O 1
ATOM 578 N N . LEU A 1 72 ? 3.073 8.649 7.077 1.00 64.62 72 LEU A N 1
ATOM 579 C CA . LEU A 1 72 ? 3.999 8.732 8.210 1.00 64.62 72 LEU A CA 1
ATOM 580 C C . LEU A 1 72 ? 4.165 7.365 8.882 1.00 64.62 72 LEU A C 1
ATOM 582 O O . LEU A 1 72 ? 3.163 6.771 9.288 1.00 64.62 72 LEU A O 1
ATOM 586 N N . PRO A 1 73 ? 5.407 6.872 9.049 1.00 61.00 73 PRO A N 1
ATOM 587 C CA . PRO A 1 73 ? 5.627 5.533 9.571 1.00 61.00 73 PRO A CA 1
ATOM 588 C C . PRO A 1 73 ? 5.176 5.276 10.994 1.00 61.00 73 PRO A C 1
ATOM 590 O O . PRO A 1 73 ? 4.901 4.127 11.339 1.00 61.00 73 PRO A O 1
ATOM 593 N N . ASP A 1 74 ? 5.016 6.339 11.764 1.00 63.28 74 ASP A N 1
ATOM 594 C CA . ASP A 1 74 ? 4.706 6.272 13.186 1.00 63.28 74 ASP A CA 1
ATOM 595 C C . ASP A 1 74 ? 3.203 6.076 13.449 1.00 63.28 74 ASP A C 1
ATOM 597 O O . ASP A 1 74 ? 2.800 5.875 14.589 1.00 63.28 74 ASP A O 1
ATOM 601 N N . LYS A 1 75 ? 2.363 6.147 12.405 1.00 68.88 75 LYS A N 1
ATOM 602 C CA . LYS A 1 75 ? 0.898 6.082 12.527 1.00 68.88 75 LYS A CA 1
ATOM 603 C C . LYS A 1 75 ? 0.271 4.775 12.052 1.00 68.88 75 LYS A C 1
ATOM 605 O O . LYS A 1 75 ? -0.913 4.563 12.281 1.00 68.88 75 LYS A O 1
ATOM 610 N N . LEU A 1 76 ? 1.050 3.910 11.402 1.00 80.06 76 LEU A N 1
ATOM 611 C CA . LEU A 1 76 ? 0.564 2.632 10.890 1.00 80.06 76 LEU A CA 1
ATOM 612 C C . LEU A 1 76 ? 1.491 1.502 11.330 1.00 80.06 76 LEU A C 1
ATOM 614 O O . LEU A 1 76 ? 2.600 1.331 10.803 1.00 80.06 76 LEU A O 1
ATOM 618 N N . GLU A 1 77 ? 1.023 0.730 12.309 1.00 84.56 77 GLU A N 1
ATOM 619 C CA . GLU A 1 77 ? 1.726 -0.445 12.807 1.00 84.56 77 GLU A CA 1
ATOM 620 C C . GLU A 1 77 ? 1.397 -1.659 11.939 1.00 84.56 77 GLU A C 1
ATOM 622 O O . GLU A 1 77 ? 0.347 -2.287 12.062 1.00 84.56 77 GLU A O 1
ATOM 627 N N . LEU A 1 78 ? 2.331 -2.010 11.057 1.00 88.56 78 LEU A N 1
ATOM 628 C CA . LEU A 1 78 ? 2.174 -3.157 10.172 1.00 88.56 78 LEU A CA 1
ATOM 629 C C . LEU A 1 78 ? 2.737 -4.440 10.794 1.00 88.56 78 LEU A C 1
ATOM 631 O O . LEU A 1 78 ? 3.858 -4.477 11.301 1.00 88.56 78 LEU A O 1
ATOM 635 N N . THR A 1 79 ? 1.976 -5.520 10.665 1.00 89.44 79 THR A N 1
ATOM 636 C CA . THR A 1 79 ? 2.372 -6.906 10.947 1.00 89.44 79 THR A CA 1
ATOM 637 C C . THR A 1 79 ? 2.450 -7.700 9.641 1.00 89.44 79 THR A C 1
ATOM 639 O O . THR A 1 79 ? 1.946 -7.238 8.619 1.00 89.44 79 THR A O 1
ATOM 642 N N . TYR A 1 80 ? 3.133 -8.853 9.645 1.00 86.19 80 TYR A N 1
ATOM 643 C CA . TYR A 1 80 ? 3.301 -9.723 8.465 1.00 86.19 80 TYR A CA 1
ATOM 644 C C . TYR A 1 80 ? 3.668 -8.941 7.193 1.00 86.19 80 TYR A C 1
ATOM 646 O O . TYR A 1 80 ? 2.963 -8.966 6.186 1.00 86.19 80 TYR A O 1
ATOM 654 N N . THR A 1 81 ? 4.748 -8.161 7.290 1.00 90.56 81 THR A N 1
ATOM 655 C CA . THR A 1 81 ? 5.089 -7.180 6.263 1.00 90.56 81 THR A CA 1
ATOM 656 C C . THR A 1 81 ? 5.803 -7.799 5.072 1.00 90.56 81 THR A C 1
ATOM 658 O O . THR A 1 81 ? 6.636 -8.693 5.200 1.00 90.56 81 THR A O 1
ATOM 661 N N . TYR A 1 82 ? 5.506 -7.247 3.907 1.00 91.19 82 TYR A N 1
ATOM 662 C CA . TYR A 1 82 ? 6.158 -7.494 2.642 1.00 91.19 82 TYR A CA 1
ATOM 663 C C . TYR A 1 82 ? 6.714 -6.177 2.098 1.00 91.19 82 TYR A C 1
ATOM 665 O O . TYR A 1 82 ? 6.058 -5.131 2.119 1.00 91.19 82 TYR A O 1
ATOM 673 N N . ASN A 1 83 ? 7.951 -6.234 1.616 1.00 90.62 83 ASN A N 1
ATOM 674 C CA . ASN A 1 83 ? 8.607 -5.138 0.924 1.00 90.62 83 ASN A CA 1
ATOM 675 C C . ASN A 1 83 ? 8.956 -5.626 -0.488 1.00 90.62 83 ASN A C 1
ATOM 677 O O . ASN A 1 83 ? 9.861 -6.452 -0.613 1.00 90.62 83 ASN A O 1
ATOM 681 N N . P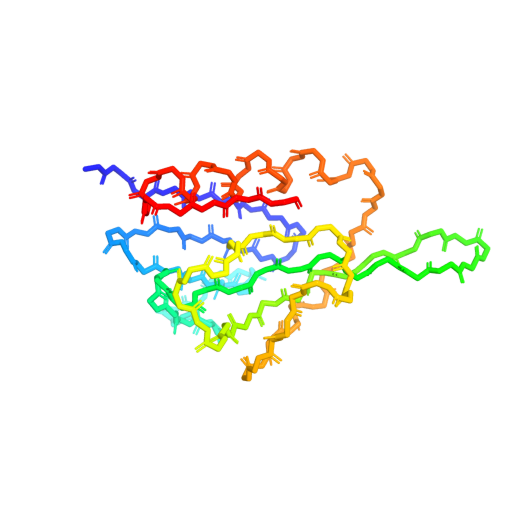RO A 1 84 ? 8.296 -5.119 -1.544 1.00 86.56 84 PRO A N 1
ATOM 682 C CA . PRO A 1 84 ? 8.571 -5.539 -2.916 1.00 86.56 84 PRO A CA 1
ATOM 683 C C . PRO A 1 84 ? 9.928 -5.049 -3.447 1.00 86.56 84 PRO A C 1
ATOM 685 O O . PRO A 1 84 ? 10.273 -5.298 -4.598 1.00 86.56 84 PRO A O 1
ATOM 688 N N . GLY A 1 85 ? 10.695 -4.285 -2.661 1.00 85.81 85 GLY A N 1
ATOM 689 C CA . GLY A 1 85 ? 11.978 -3.725 -3.085 1.00 85.81 85 GLY A CA 1
ATOM 690 C C . GLY A 1 85 ? 11.847 -2.609 -4.125 1.00 85.81 85 GLY A C 1
ATOM 691 O O . GLY A 1 85 ? 12.850 -2.195 -4.712 1.00 85.81 85 GLY A O 1
ATOM 692 N N . VAL A 1 86 ? 10.631 -2.103 -4.355 1.00 87.31 86 VAL A N 1
ATOM 693 C CA . VAL A 1 86 ? 10.383 -0.999 -5.283 1.00 87.31 86 VAL A CA 1
ATOM 694 C C . VAL A 1 86 ? 10.813 0.312 -4.636 1.00 87.31 86 VAL A C 1
ATOM 696 O O . VAL A 1 86 ? 10.426 0.631 -3.509 1.00 87.31 86 VAL A O 1
ATOM 699 N N . ARG A 1 87 ? 11.640 1.067 -5.363 1.00 88.62 87 ARG A N 1
ATOM 700 C CA . ARG A 1 87 ? 12.064 2.407 -4.959 1.00 88.62 87 ARG A CA 1
ATOM 701 C C . ARG A 1 87 ? 10.942 3.391 -5.255 1.00 88.62 87 ARG A C 1
ATOM 703 O O . ARG A 1 87 ? 10.421 3.389 -6.361 1.00 88.62 87 ARG A O 1
ATOM 710 N N . VAL A 1 88 ? 10.631 4.222 -4.271 1.00 88.50 88 VAL A N 1
ATOM 711 C CA . VAL A 1 88 ? 9.618 5.277 -4.350 1.00 88.50 88 VAL A CA 1
ATOM 712 C C . VAL A 1 88 ? 10.331 6.620 -4.233 1.00 88.50 88 VAL A C 1
ATOM 714 O O . VAL A 1 88 ? 11.126 6.817 -3.311 1.00 88.50 88 VAL A O 1
ATOM 717 N N . GLN A 1 89 ? 10.080 7.533 -5.159 1.00 89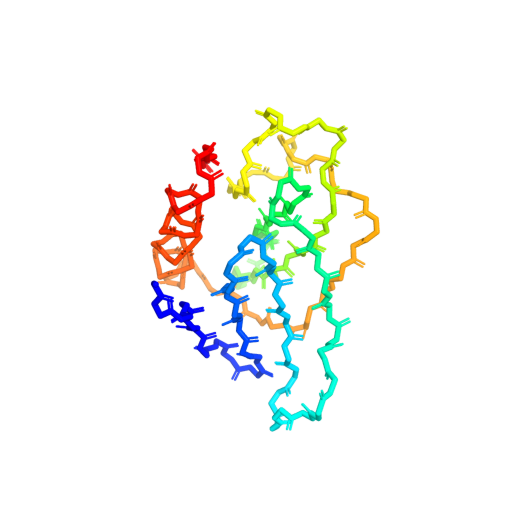.69 89 GLN A N 1
ATOM 718 C CA . GLN A 1 89 ? 10.484 8.933 -5.063 1.00 89.69 89 GLN A CA 1
ATOM 719 C C . GLN A 1 89 ? 9.342 9.781 -4.487 1.00 89.69 89 GLN A C 1
ATOM 721 O O . GLN A 1 89 ? 8.221 9.305 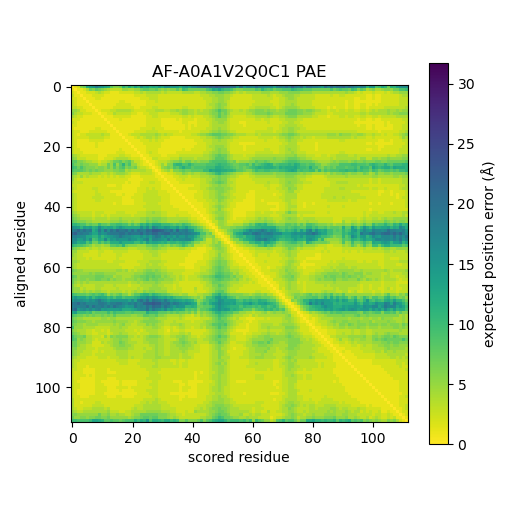-4.318 1.00 89.69 89 GLN A O 1
ATOM 726 N N . LEU A 1 90 ? 9.613 11.041 -4.136 1.00 86.69 90 LEU A N 1
ATOM 727 C CA . LEU A 1 90 ? 8.566 11.914 -3.584 1.00 86.69 90 LEU A CA 1
ATOM 728 C C . LEU A 1 90 ? 7.481 12.223 -4.626 1.00 86.69 90 LEU A C 1
ATOM 730 O O . LEU A 1 90 ? 6.312 12.333 -4.275 1.00 86.69 90 LEU A O 1
ATOM 734 N N . GLU A 1 91 ? 7.865 12.317 -5.895 1.00 90.12 91 GLU A N 1
ATOM 735 C CA . GLU A 1 91 ? 6.988 12.532 -7.046 1.00 90.12 91 GLU A CA 1
ATOM 736 C C . GLU A 1 91 ? 6.063 11.346 -7.362 1.00 90.12 91 GLU A C 1
ATOM 738 O O . GLU A 1 91 ? 5.030 11.546 -7.996 1.00 90.12 91 GLU A O 1
ATOM 743 N N . ASP A 1 92 ? 6.385 10.139 -6.887 1.00 90.88 92 ASP A N 1
ATOM 744 C CA . ASP A 1 92 ? 5.540 8.949 -7.059 1.00 90.88 92 ASP A CA 1
ATOM 745 C C . ASP A 1 92 ? 4.388 8.903 -6.040 1.00 90.88 92 ASP A C 1
ATOM 747 O O . ASP A 1 92 ? 3.401 8.187 -6.225 1.00 90.88 92 ASP A O 1
ATOM 751 N N . GLU A 1 93 ? 4.509 9.646 -4.934 1.00 89.88 93 GLU A N 1
ATOM 752 C CA . GLU A 1 93 ? 3.553 9.597 -3.827 1.00 89.88 93 GLU A CA 1
ATOM 753 C C . GLU A 1 93 ? 2.119 9.950 -4.241 1.00 89.88 93 GLU A C 1
ATOM 755 O O . GLU A 1 93 ? 1.224 9.201 -3.847 1.00 89.88 93 GLU A O 1
ATOM 760 N N . PRO A 1 94 ? 1.860 10.985 -5.067 1.00 91.94 94 PRO A N 1
ATOM 761 C CA . PRO A 1 94 ? 0.507 11.297 -5.515 1.00 91.94 94 PRO A CA 1
ATOM 762 C C . PRO A 1 94 ? -0.151 10.154 -6.296 1.00 91.94 94 PRO A C 1
ATOM 764 O O . PRO A 1 94 ? -1.329 9.875 -6.078 1.00 91.94 94 PRO A O 1
ATOM 767 N N . LEU A 1 95 ? 0.605 9.455 -7.154 1.00 94.50 95 LEU A N 1
ATOM 768 C CA . LEU A 1 95 ? 0.107 8.309 -7.923 1.00 94.50 95 LEU A CA 1
ATOM 769 C C . LEU A 1 95 ? -0.279 7.152 -6.994 1.00 94.50 95 LEU A C 1
ATOM 771 O O . LEU A 1 95 ? -1.379 6.606 -7.088 1.00 94.50 95 LEU A O 1
ATOM 775 N N . LEU A 1 96 ? 0.615 6.800 -6.065 1.00 93.19 96 LEU A N 1
ATOM 776 C CA . LEU A 1 96 ? 0.371 5.733 -5.094 1.00 93.19 96 LEU A CA 1
ATOM 777 C C . LEU A 1 96 ? -0.798 6.089 -4.169 1.00 93.19 96 LEU A C 1
ATOM 779 O O . LEU A 1 96 ? -1.685 5.263 -3.958 1.00 93.19 96 LEU A O 1
ATOM 783 N N . ARG A 1 97 ? -0.848 7.328 -3.667 1.00 92.56 97 ARG A N 1
ATOM 784 C CA . ARG A 1 97 ? -1.956 7.826 -2.845 1.00 92.56 97 ARG A CA 1
ATOM 785 C C . ARG A 1 97 ? -3.275 7.736 -3.596 1.00 92.56 97 ARG A C 1
ATOM 787 O O . ARG A 1 97 ? -4.243 7.253 -3.017 1.00 92.56 97 ARG A O 1
ATOM 794 N N . GLN A 1 98 ? -3.330 8.172 -4.854 1.00 95.69 98 GLN A N 1
ATOM 795 C CA . GLN A 1 98 ? -4.547 8.111 -5.664 1.00 95.69 98 GLN A CA 1
ATOM 796 C C . GLN A 1 98 ? -5.047 6.670 -5.800 1.00 95.69 98 GLN A C 1
ATOM 798 O O . GLN A 1 98 ? -6.218 6.400 -5.537 1.00 95.69 98 GLN A O 1
ATOM 803 N N . TYR A 1 99 ? -4.154 5.739 -6.141 1.00 96.56 99 TYR A N 1
ATOM 804 C CA . TYR A 1 99 ? -4.499 4.325 -6.260 1.00 96.56 99 TYR A CA 1
ATOM 805 C C . TYR A 1 99 ? -5.019 3.741 -4.939 1.00 96.56 99 TYR A C 1
ATOM 807 O O . TYR A 1 99 ? -6.102 3.160 -4.905 1.00 96.56 99 TYR A O 1
ATOM 815 N N . PHE A 1 100 ? -4.305 3.935 -3.825 1.00 95.25 100 PHE A N 1
ATO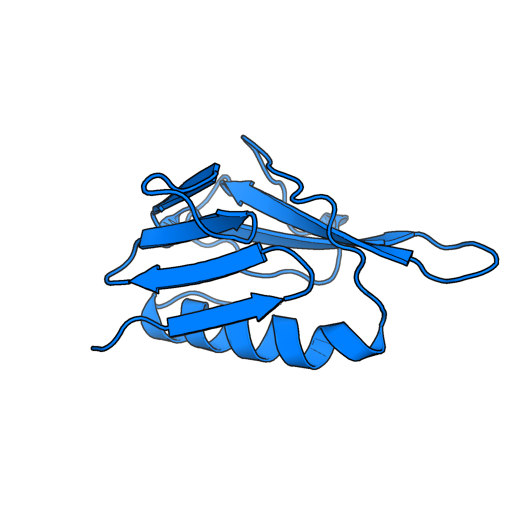M 816 C CA . PHE A 1 100 ? -4.742 3.402 -2.530 1.00 95.25 100 PHE A CA 1
ATOM 817 C C . PHE A 1 100 ? -5.983 4.103 -1.967 1.00 95.25 100 PHE A C 1
ATOM 819 O O . PHE A 1 100 ? -6.740 3.474 -1.231 1.00 95.25 100 PHE A O 1
ATOM 826 N N . THR A 1 101 ? -6.231 5.358 -2.346 1.00 95.62 101 THR A N 1
ATOM 827 C CA . THR A 1 101 ? -7.492 6.053 -2.046 1.00 95.62 101 THR A CA 1
ATOM 828 C C . THR A 1 101 ? -8.656 5.361 -2.744 1.00 95.62 101 THR A C 1
ATOM 830 O O . THR A 1 101 ? -9.637 5.038 -2.087 1.00 95.62 101 THR A O 1
ATOM 833 N N . GLU A 1 102 ? -8.528 5.037 -4.032 1.00 96.56 102 GLU A N 1
ATOM 834 C CA . GLU A 1 102 ? -9.566 4.309 -4.772 1.00 96.56 102 GLU A CA 1
ATOM 835 C C . GLU A 1 102 ? -9.803 2.903 -4.188 1.00 96.56 102 GLU A C 1
ATOM 837 O O . GLU A 1 102 ? -10.950 2.489 -4.004 1.00 96.56 102 GLU A O 1
ATOM 842 N N . VAL A 1 103 ? -8.737 2.179 -3.818 1.00 96.69 103 VAL A N 1
ATOM 843 C CA . VAL A 1 103 ? -8.862 0.889 -3.109 1.00 96.69 103 VAL A CA 1
ATOM 844 C C . VAL A 1 103 ? -9.632 1.062 -1.797 1.00 96.69 103 VAL A C 1
ATOM 846 O O . VAL A 1 103 ? -10.525 0.267 -1.501 1.00 96.69 103 VAL A O 1
ATOM 849 N N . ALA A 1 104 ? -9.303 2.091 -1.015 1.00 94.31 104 ALA A N 1
ATOM 850 C CA . ALA A 1 104 ? -9.955 2.367 0.258 1.00 94.31 104 ALA A CA 1
ATOM 851 C C . ALA A 1 104 ? -11.434 2.731 0.071 1.00 94.31 104 ALA A C 1
ATOM 853 O O . ALA A 1 104 ? -12.276 2.162 0.758 1.00 94.31 104 ALA A O 1
ATOM 854 N N . THR A 1 105 ? -11.775 3.567 -0.913 1.00 94.81 105 THR A N 1
ATOM 855 C CA . THR A 1 105 ? -13.165 3.905 -1.253 1.00 94.81 105 THR A CA 1
ATOM 856 C C . THR A 1 105 ? -13.977 2.666 -1.623 1.00 94.81 105 THR A C 1
ATOM 858 O O . THR A 1 105 ? -15.067 2.469 -1.091 1.00 94.81 105 THR A O 1
ATOM 861 N N . ARG A 1 106 ? -13.443 1.775 -2.471 1.00 94.75 106 ARG A N 1
ATOM 862 C CA . ARG A 1 106 ? -14.123 0.514 -2.836 1.00 94.75 106 ARG A CA 1
ATOM 863 C C . ARG A 1 106 ? -14.279 -0.451 -1.659 1.00 94.75 106 ARG A C 1
ATOM 865 O O . ARG A 1 106 ? -15.136 -1.332 -1.698 1.00 94.75 106 ARG A O 1
ATOM 872 N N . ALA A 1 107 ? -13.434 -0.313 -0.643 1.00 93.00 107 ALA A N 1
ATOM 873 C CA . ALA A 1 107 ? -13.414 -1.143 0.552 1.00 93.00 107 ALA A CA 1
ATOM 874 C C . ALA A 1 107 ? -14.125 -0.520 1.764 1.00 93.00 107 ALA A C 1
ATOM 876 O O . ALA A 1 107 ? -14.122 -1.156 2.816 1.00 93.00 107 ALA A O 1
ATOM 877 N N . ASP A 1 108 ? -14.691 0.685 1.630 1.00 93.19 108 ASP A N 1
ATOM 878 C CA . ASP A 1 108 ? -15.228 1.486 2.740 1.00 93.19 108 ASP A CA 1
ATOM 879 C C . ASP A 1 108 ? -14.201 1.697 3.874 1.00 93.19 108 ASP A C 1
ATOM 881 O O . ASP A 1 108 ? -14.431 1.411 5.049 1.00 93.19 108 ASP A O 1
ATOM 885 N N . ARG A 1 109 ? -12.993 2.139 3.498 1.00 92.38 109 ARG A N 1
ATOM 886 C CA . ARG A 1 109 ? -11.866 2.409 4.405 1.00 92.38 109 ARG A CA 1
ATOM 887 C C . ARG A 1 109 ? -11.312 3.817 4.224 1.00 92.38 109 ARG A C 1
ATOM 889 O O . ARG A 1 109 ? -11.524 4.466 3.203 1.00 92.38 109 ARG A O 1
ATOM 896 N N . THR A 1 110 ? -10.564 4.279 5.221 1.00 88.69 110 THR A N 1
ATOM 897 C CA . THR A 1 110 ? -9.935 5.606 5.241 1.00 88.69 110 THR A CA 1
ATOM 898 C C . THR A 1 110 ? -8.479 5.567 4.762 1.00 88.69 110 THR A C 1
ATOM 900 O O . THR A 1 110 ? -7.837 4.515 4.744 1.00 88.69 110 THR A O 1
ATOM 903 N N . VAL A 1 111 ? -7.950 6.730 4.381 1.00 86.81 111 VAL A N 1
ATOM 904 C CA . VAL A 1 111 ? -6.537 6.974 4.038 1.00 86.81 111 VAL A CA 1
ATOM 905 C C . VAL A 1 111 ? -6.031 8.204 4.797 1.00 86.81 111 VAL A C 1
ATOM 907 O O . VAL A 1 111 ? -6.820 9.113 5.059 1.00 86.81 111 VAL A O 1
ATOM 910 N N . GLU A 1 112 ? -4.739 8.234 5.145 1.00 81.19 112 GLU A N 1
ATOM 911 C CA . GLU A 1 112 ? -4.073 9.325 5.884 1.00 81.19 112 GLU A CA 1
ATOM 912 C C . GLU A 1 112 ? -2.855 9.906 5.131 1.00 81.19 112 GLU A C 1
ATOM 914 O O . GLU A 1 112 ? -1.839 9.213 4.880 1.00 81.19 112 GLU A O 1
#

Mean predicted aligned error: 4.39 Å

Nearest PDB structures (foldseek):
  2dyn-assembly1_B  TM=6.116E-01  e=1.135E-01  Homo sapiens
  1fhx-assembly2_B  TM=4.358E-01  e=4.964E-01  Mus musculus
  8bbe-assembly1_C  TM=4.198E-01  e=2.433E+00  Homo sapiens
  8hmd-assembly1_A  TM=4.097E-01  e=2.885E+00  Tetrahymena thermophila
  1v88-assembly1_A  TM=4.169E-01  e=4.055E+00  Homo sapiens

Foldseek 3Di:
DDWQWDDAAQWIWIDDPQKTFIAGPVGDPDGPDIDRLLFKAKEWDWDDDPAIKIWIKIAGFPHSQQANYEHDPVRTDGDPIDTPVGIDHPVCVVVVQVSSCVVCVVVVGHYD

Sequence (112 aa):
MEPLELEFGKVLFRYDRGIFEVFSLPPTSLPDVRVPVRWLGVRLDFFKGKTVKGSIRIGTIKSPTEPLFARLPDKLELTYTYNPGVRVQLEDEPLLRQYFTEVATRADRTVE

pLDDT: mean 88.91, std 8.95, range [58.84, 97.69]

Solvent-accessible surface area (backbone atoms only — not comparable to full-atom values): 6413 Å² total; per-residue (Å²): 135,79,67,49,74,46,79,55,93,56,32,36,41,37,38,47,98,60,35,33,36,33,24,54,61,82,68,63,101,61,60,81,40,77,42,54,46,68,37,38,25,37,36,44,50,73,46,90,61,103,58,72,45,26,33,54,38,37,24,31,41,89,51,72,85,54,50,34,32,33,64,53,70,92,80,58,69,64,40,84,68,47,65,87,79,44,79,34,50,81,84,48,46,64,59,54,49,53,53,52,44,53,54,19,60,79,63,79,50,47,69,89